Protein AF-A0A5E8AWD2-F1 (afdb_monomer_lite)

Foldseek 3Di:
DDDDDDDPDDPDPPVVVVVVVVVVVVVLVVVLLVLLVVVLVVLVVQCVVVWHDLVCLVVLLVVLVVSCVSNVDPLSVVLNVVCVVCSPPRVSNSVSSVVVSVVSVVVSVVVVVVVVVD

Structure (mmCIF, N/CA/C/O backbone):
data_AF-A0A5E8AWD2-F1
#
_entry.id   AF-A0A5E8AWD2-F1
#
loop_
_atom_site.group_PDB
_atom_site.id
_atom_site.type_symbol
_atom_site.label_atom_id
_atom_site.label_alt_id
_atom_site.label_comp_id
_atom_site.label_asym_id
_atom_site.label_entity_id
_atom_site.label_seq_id
_atom_site.pdbx_PDB_ins_code
_atom_site.Cartn_x
_atom_site.Cartn_y
_atom_site.Cartn_z
_atom_site.occupancy
_atom_site.B_iso_or_equiv
_atom_site.auth_seq_id
_atom_site.auth_comp_id
_atom_site.auth_asym_id
_atom_site.auth_atom_id
_atom_site.pdbx_PDB_model_num
ATOM 1 N N . MET A 1 1 ? 61.723 5.912 -48.784 1.00 43.09 1 MET A N 1
ATOM 2 C CA . MET A 1 1 ? 60.708 6.682 -48.038 1.00 43.09 1 MET A CA 1
ATOM 3 C C . MET A 1 1 ? 59.443 5.853 -48.040 1.00 43.09 1 MET A C 1
ATOM 5 O O . MET A 1 1 ? 58.805 5.751 -49.075 1.00 43.09 1 MET A O 1
ATOM 9 N N . GLY A 1 2 ? 59.212 5.118 -46.951 1.00 39.19 2 GLY A N 1
ATOM 10 C CA . GLY A 1 2 ? 58.063 4.231 -46.808 1.00 39.19 2 GLY A CA 1
ATOM 11 C C . GLY A 1 2 ? 56.901 5.003 -46.209 1.00 39.19 2 GLY A C 1
ATOM 12 O O . GLY A 1 2 ? 57.031 5.534 -45.110 1.00 39.19 2 GLY A O 1
ATOM 13 N N . ASP A 1 3 ? 55.807 5.068 -46.954 1.00 44.66 3 ASP A N 1
ATOM 14 C CA . ASP A 1 3 ? 54.493 5.445 -46.455 1.00 44.66 3 ASP A CA 1
ATOM 15 C C . ASP A 1 3 ? 53.720 4.148 -46.186 1.00 44.66 3 ASP A C 1
ATOM 17 O O . ASP A 1 3 ? 53.610 3.284 -47.060 1.00 44.66 3 ASP A O 1
ATOM 21 N N . SER A 1 4 ? 53.271 3.959 -44.950 1.00 41.78 4 SER A N 1
ATOM 22 C CA . SER A 1 4 ? 52.317 2.918 -44.564 1.00 41.78 4 SER A CA 1
ATOM 23 C C . SER A 1 4 ? 51.709 3.301 -43.225 1.00 41.78 4 SER A C 1
ATOM 25 O O . SER A 1 4 ? 52.230 3.020 -42.146 1.00 41.78 4 SER A O 1
ATOM 27 N N . THR A 1 5 ? 50.580 3.982 -43.342 1.00 49.78 5 THR A N 1
ATOM 28 C CA . THR A 1 5 ? 49.573 4.190 -42.312 1.00 49.78 5 THR A CA 1
ATOM 29 C C . THR A 1 5 ? 49.103 2.845 -41.751 1.00 49.78 5 THR A C 1
ATOM 31 O O . THR A 1 5 ? 48.428 2.063 -42.419 1.00 49.78 5 THR A O 1
ATOM 34 N N . VAL A 1 6 ? 49.435 2.562 -40.489 1.00 50.41 6 VAL A N 1
ATOM 35 C CA . VAL A 1 6 ? 48.811 1.467 -39.739 1.00 50.41 6 VAL A CA 1
ATOM 36 C C . VAL A 1 6 ? 47.499 1.957 -39.136 1.00 50.41 6 VAL A C 1
ATOM 38 O O . VAL A 1 6 ? 47.450 2.709 -38.167 1.00 50.41 6 VAL A O 1
ATOM 41 N N . ASN A 1 7 ? 46.426 1.526 -39.791 1.00 42.75 7 ASN A N 1
ATOM 42 C CA . ASN A 1 7 ? 45.035 1.648 -39.395 1.00 42.75 7 ASN A CA 1
ATOM 43 C C . ASN A 1 7 ? 44.813 0.996 -38.016 1.00 42.75 7 ASN A C 1
ATOM 45 O O . ASN A 1 7 ? 44.890 -0.228 -37.871 1.00 42.75 7 ASN A O 1
ATOM 49 N N . ALA A 1 8 ? 44.548 1.822 -37.003 1.00 45.53 8 ALA A N 1
ATOM 50 C CA . ALA A 1 8 ? 44.113 1.376 -35.689 1.00 45.53 8 ALA A CA 1
ATOM 51 C C . ALA A 1 8 ? 42.691 0.802 -35.796 1.00 45.53 8 ALA A C 1
ATOM 53 O O . ALA A 1 8 ? 41.703 1.533 -35.769 1.00 45.53 8 ALA A O 1
ATOM 54 N N . ARG A 1 9 ? 42.580 -0.527 -35.901 1.00 45.28 9 ARG A N 1
ATOM 55 C CA . ARG A 1 9 ? 41.313 -1.236 -35.689 1.00 45.28 9 ARG A CA 1
ATOM 56 C C . ARG A 1 9 ? 40.860 -1.010 -34.242 1.00 45.28 9 ARG A C 1
ATOM 58 O O . ARG A 1 9 ? 41.397 -1.631 -33.331 1.00 45.28 9 ARG A O 1
ATOM 65 N N . GLN A 1 10 ? 39.871 -0.143 -34.036 1.00 48.44 10 GLN A N 1
ATOM 66 C CA . GLN A 1 10 ? 39.063 -0.129 -32.816 1.00 48.44 10 GLN A CA 1
ATOM 67 C C . GLN A 1 10 ? 38.073 -1.302 -32.870 1.00 48.44 10 GLN A C 1
ATOM 69 O O . GLN A 1 10 ? 37.252 -1.341 -33.789 1.00 48.44 10 GLN A O 1
ATOM 74 N N . PRO A 1 11 ? 38.101 -2.262 -31.930 1.00 44.09 11 PRO A N 1
ATOM 75 C CA . PRO A 1 11 ? 37.011 -3.210 -31.796 1.00 44.09 11 PRO A CA 1
ATOM 76 C C . PRO A 1 11 ? 35.869 -2.571 -30.987 1.00 44.09 11 PRO A C 1
ATOM 78 O O . PRO A 1 11 ? 36.049 -2.199 -29.834 1.00 44.09 11 PRO A O 1
ATOM 81 N N . GLY A 1 12 ? 34.701 -2.453 -31.626 1.00 49.56 12 GLY A N 1
ATOM 82 C CA . GLY A 1 12 ? 33.368 -2.543 -31.014 1.00 49.56 12 GLY A CA 1
ATOM 83 C C . GLY A 1 12 ? 33.006 -1.562 -29.897 1.00 49.56 12 GLY A C 1
ATOM 84 O O . GLY A 1 12 ? 32.963 -1.958 -28.737 1.00 49.56 12 GLY A O 1
ATOM 85 N N . LYS A 1 13 ? 32.615 -0.330 -30.247 1.00 47.44 13 LYS A N 1
ATOM 86 C CA . LYS A 1 13 ? 31.819 0.521 -29.339 1.00 47.44 13 LYS A CA 1
ATOM 87 C C . LYS A 1 13 ? 30.352 0.081 -29.269 1.00 47.44 13 LYS A C 1
ATOM 89 O O . LYS A 1 13 ? 29.788 0.041 -28.183 1.00 47.44 13 LYS A O 1
ATOM 94 N N . ASP A 1 14 ? 29.791 -0.376 -30.386 1.00 49.12 14 ASP A N 1
ATOM 95 C CA . ASP A 1 14 ? 28.360 -0.703 -30.475 1.00 49.12 14 ASP A CA 1
ATOM 96 C C . ASP A 1 14 ? 27.944 -1.859 -29.552 1.00 49.12 14 ASP A C 1
ATOM 98 O O . ASP A 1 14 ? 26.854 -1.856 -28.987 1.00 49.12 14 ASP A O 1
ATOM 102 N N . LYS A 1 15 ? 28.823 -2.845 -29.326 1.00 43.09 15 LYS A N 1
ATOM 103 C CA . LYS A 1 15 ? 28.480 -4.025 -28.518 1.00 43.09 15 LYS A CA 1
ATOM 104 C C . LYS A 1 15 ? 28.325 -3.706 -27.021 1.00 43.09 15 LYS A C 1
ATOM 106 O O . LYS A 1 15 ? 27.479 -4.297 -26.362 1.00 43.09 15 LYS A O 1
ATOM 111 N N . LEU A 1 16 ? 29.090 -2.739 -26.509 1.00 49.41 16 LEU A N 1
ATOM 112 C CA . LEU A 1 16 ? 29.072 -2.335 -25.097 1.00 49.41 16 LEU A CA 1
ATOM 113 C C . LEU A 1 16 ? 27.890 -1.409 -24.767 1.00 49.41 16 LEU A C 1
ATOM 115 O O . LEU A 1 16 ? 27.348 -1.476 -23.666 1.00 49.41 16 LEU A O 1
ATOM 119 N N . GLU A 1 17 ? 27.461 -0.567 -25.712 1.00 49.75 17 GLU A N 1
ATOM 120 C CA . GLU A 1 17 ? 26.301 0.320 -25.527 1.00 49.75 17 GLU A CA 1
ATOM 121 C C . GLU A 1 17 ? 24.978 -0.465 -25.500 1.00 49.75 17 GLU A C 1
ATOM 123 O O . GLU A 1 17 ? 24.108 -0.186 -24.671 1.00 49.75 17 GLU A O 1
ATOM 128 N N . HIS A 1 18 ? 24.847 -1.499 -26.342 1.00 50.59 18 HIS A N 1
ATOM 129 C CA . HIS A 1 18 ? 23.685 -2.393 -26.329 1.00 50.59 18 HIS A CA 1
ATOM 130 C C . HIS A 1 18 ? 23.613 -3.247 -25.054 1.00 50.59 18 HIS A C 1
ATOM 132 O O . HIS A 1 18 ? 22.540 -3.352 -24.459 1.00 50.59 18 HIS A O 1
ATOM 138 N N . GLU A 1 19 ? 24.743 -3.796 -24.594 1.00 52.25 19 GLU A N 1
ATOM 139 C CA . GLU A 1 19 ? 24.823 -4.560 -23.340 1.00 52.25 19 GLU A CA 1
ATOM 140 C C . GLU A 1 19 ? 24.531 -3.671 -22.114 1.00 52.25 19 GLU A C 1
ATOM 142 O O . GLU A 1 19 ? 23.826 -4.096 -21.202 1.00 52.25 19 GLU A O 1
ATOM 147 N N . GLY A 1 20 ? 24.972 -2.406 -22.108 1.00 55.62 20 GLY A N 1
ATOM 148 C CA . GLY A 1 20 ? 24.675 -1.451 -21.033 1.00 55.62 20 GLY A CA 1
ATOM 149 C C . GLY A 1 20 ? 23.195 -1.057 -20.936 1.00 55.62 20 GLY A C 1
ATOM 150 O O . GLY A 1 20 ? 22.658 -0.944 -19.834 1.00 55.62 20 GLY A O 1
ATOM 151 N N . ALA A 1 21 ? 22.512 -0.893 -22.073 1.00 58.53 21 ALA A N 1
ATOM 152 C CA . ALA A 1 21 ? 21.074 -0.622 -22.103 1.00 58.53 21 ALA A CA 1
ATOM 153 C C . ALA A 1 21 ? 20.239 -1.848 -21.687 1.00 58.53 21 ALA A C 1
ATOM 155 O O . ALA A 1 21 ? 19.241 -1.697 -20.983 1.00 58.53 21 ALA A O 1
ATOM 156 N N . GLU A 1 22 ? 20.654 -3.054 -22.087 1.00 56.38 22 GLU A N 1
ATOM 157 C CA . GLU A 1 22 ? 20.043 -4.321 -21.662 1.00 56.38 22 GLU A CA 1
ATOM 158 C C . GLU A 1 22 ? 20.194 -4.526 -20.145 1.00 56.38 22 GLU A C 1
ATOM 160 O O . GLU A 1 22 ? 19.208 -4.759 -19.447 1.00 56.38 22 GLU A O 1
ATOM 165 N N . LEU A 1 23 ? 21.405 -4.329 -19.611 1.00 50.75 23 LEU A N 1
ATOM 166 C CA . LEU A 1 23 ? 21.684 -4.385 -18.174 1.00 50.75 23 LEU A CA 1
ATOM 167 C C . LEU A 1 23 ? 20.892 -3.325 -17.401 1.00 50.75 23 LEU A C 1
ATOM 169 O O . LEU A 1 23 ? 20.312 -3.625 -16.360 1.00 50.75 23 LEU A O 1
ATOM 173 N N . GLY A 1 24 ? 20.804 -2.100 -17.924 1.00 54.75 24 GLY A N 1
ATOM 174 C CA . GLY A 1 24 ? 19.988 -1.035 -17.339 1.00 54.75 24 GLY A CA 1
ATOM 175 C C . GLY A 1 24 ? 18.503 -1.403 -17.252 1.00 54.75 24 GLY A C 1
ATOM 176 O O . GLY A 1 24 ? 17.876 -1.168 -16.218 1.00 54.75 24 GLY A O 1
ATOM 177 N N . ARG A 1 25 ? 17.952 -2.041 -18.294 1.00 60.56 25 ARG A N 1
ATOM 178 C CA . ARG A 1 25 ? 16.570 -2.553 -18.297 1.00 60.56 25 ARG A CA 1
ATOM 179 C C . ARG A 1 25 ? 16.365 -3.672 -17.277 1.00 60.56 25 ARG A C 1
ATOM 181 O O . ARG A 1 25 ? 15.385 -3.630 -16.536 1.00 60.56 25 ARG A O 1
ATOM 188 N N . ILE A 1 26 ? 17.294 -4.626 -17.194 1.00 59.69 26 ILE A N 1
ATOM 189 C CA . ILE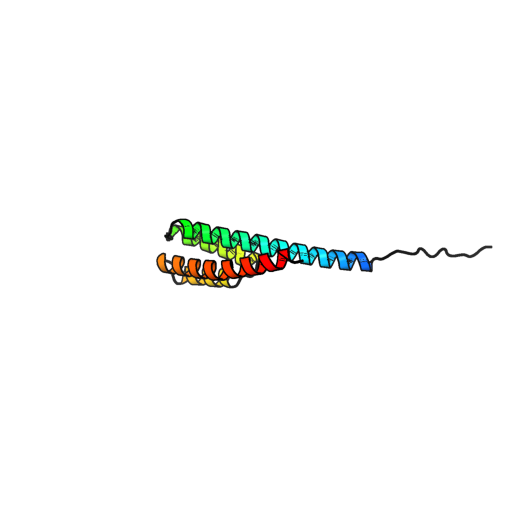 A 1 26 ? 17.242 -5.720 -16.210 1.00 59.69 26 ILE A CA 1
ATOM 190 C C . ILE A 1 26 ? 17.273 -5.162 -14.781 1.00 59.69 26 ILE A C 1
ATOM 192 O O . ILE A 1 26 ? 16.474 -5.565 -13.936 1.00 59.69 26 ILE A O 1
ATOM 196 N N . HIS A 1 27 ? 18.152 -4.194 -14.504 1.00 65.94 27 HIS A N 1
ATOM 197 C CA . HIS A 1 27 ? 18.217 -3.549 -13.194 1.00 65.94 27 HIS A CA 1
ATOM 198 C C . HIS A 1 27 ? 16.942 -2.770 -12.862 1.00 65.94 27 HIS A C 1
ATOM 200 O O . HIS A 1 27 ? 16.481 -2.842 -11.725 1.00 65.94 27 HIS A O 1
ATOM 206 N N . ALA A 1 28 ? 16.346 -2.070 -13.831 1.00 72.06 28 ALA A N 1
ATOM 207 C CA . ALA A 1 28 ? 15.076 -1.376 -13.635 1.00 72.06 28 ALA A CA 1
ATOM 208 C C . ALA A 1 28 ? 13.941 -2.354 -13.292 1.00 72.06 28 ALA A C 1
ATOM 210 O O . ALA A 1 28 ? 13.224 -2.133 -12.319 1.00 72.06 28 ALA A O 1
ATOM 211 N N . LEU A 1 29 ? 13.835 -3.476 -14.012 1.00 74.12 29 LEU A N 1
ATOM 212 C CA . LEU A 1 29 ? 12.842 -4.515 -13.730 1.00 74.12 29 LEU A CA 1
ATOM 213 C C . LEU A 1 29 ? 13.034 -5.123 -12.332 1.00 74.12 29 LEU A C 1
ATOM 215 O O . LEU A 1 29 ? 12.091 -5.191 -11.546 1.00 74.12 29 LEU A O 1
ATOM 219 N N . ALA A 1 30 ? 14.267 -5.502 -11.984 1.00 76.31 30 ALA A N 1
ATOM 220 C CA . ALA A 1 30 ? 14.579 -6.063 -10.672 1.00 76.31 30 ALA A CA 1
ATOM 221 C C . ALA A 1 30 ? 14.310 -5.067 -9.528 1.00 76.31 30 ALA A C 1
ATOM 223 O O . ALA A 1 30 ? 13.858 -5.463 -8.453 1.00 76.31 30 ALA A O 1
ATOM 224 N N . ASN A 1 31 ? 14.571 -3.776 -9.745 1.00 81.88 31 ASN A N 1
ATOM 225 C CA . ASN A 1 31 ? 14.285 -2.727 -8.768 1.00 81.88 31 ASN A CA 1
ATOM 226 C C . ASN A 1 31 ? 12.779 -2.507 -8.602 1.00 81.88 31 ASN A C 1
ATOM 228 O O . 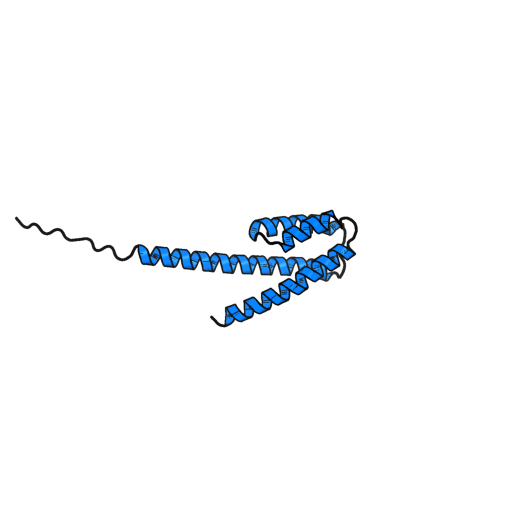ASN A 1 31 ? 12.311 -2.426 -7.468 1.00 81.88 31 ASN A O 1
ATOM 232 N N . ASN A 1 32 ? 12.020 -2.499 -9.700 1.00 82.25 32 ASN A N 1
ATOM 233 C CA . ASN A 1 32 ? 10.563 -2.396 -9.661 1.00 82.25 32 ASN A CA 1
ATOM 234 C C . ASN A 1 32 ? 9.943 -3.585 -8.921 1.00 82.25 32 ASN A C 1
ATOM 236 O O . ASN A 1 32 ? 9.105 -3.393 -8.044 1.00 82.25 32 ASN A O 1
ATOM 240 N N . ARG A 1 33 ? 10.418 -4.808 -9.186 1.00 85.06 33 ARG A N 1
ATOM 241 C CA . ARG A 1 33 ? 9.949 -6.010 -8.485 1.00 85.06 33 ARG A CA 1
ATOM 242 C C . ARG A 1 33 ? 10.248 -5.960 -6.986 1.00 85.06 33 ARG A C 1
ATOM 244 O O . ARG A 1 33 ? 9.393 -6.314 -6.177 1.00 85.06 33 ARG A O 1
ATOM 251 N N . LYS A 1 34 ? 11.440 -5.494 -6.593 1.00 86.81 34 LYS A N 1
ATOM 252 C CA . LYS A 1 34 ? 11.788 -5.291 -5.174 1.00 86.81 34 LYS A CA 1
ATOM 253 C C . LYS A 1 34 ? 10.884 -4.262 -4.508 1.00 86.81 34 LYS A C 1
ATOM 255 O O . LYS A 1 34 ? 10.417 -4.507 -3.400 1.00 86.81 34 LYS A O 1
ATOM 260 N N . ALA A 1 35 ? 10.638 -3.141 -5.176 1.00 87.50 35 ALA A N 1
ATOM 261 C CA . ALA A 1 35 ? 9.745 -2.109 -4.676 1.00 87.50 35 ALA A CA 1
ATOM 262 C C . ALA A 1 35 ? 8.317 -2.655 -4.508 1.00 87.50 35 ALA A C 1
ATOM 264 O O . ALA A 1 35 ? 7.741 -2.508 -3.435 1.00 87.50 35 ALA A O 1
ATOM 265 N N . LEU A 1 36 ? 7.784 -3.374 -5.501 1.00 88.69 36 LEU A N 1
ATOM 266 C CA . LEU A 1 36 ? 6.464 -4.004 -5.409 1.00 88.69 36 LEU A CA 1
ATOM 267 C C . LEU A 1 36 ? 6.373 -5.024 -4.267 1.00 88.69 36 LEU A C 1
ATOM 269 O O . LEU A 1 36 ? 5.401 -5.021 -3.514 1.00 88.69 36 LEU A O 1
ATOM 273 N N . GLY A 1 37 ? 7.401 -5.858 -4.090 1.00 91.56 37 GLY A N 1
ATOM 274 C CA . GLY A 1 37 ? 7.470 -6.795 -2.968 1.00 91.56 37 GLY A CA 1
ATOM 275 C C . GLY A 1 37 ? 7.483 -6.090 -1.608 1.00 91.56 37 GLY A C 1
ATOM 276 O O . GLY A 1 37 ? 6.792 -6.521 -0.685 1.00 91.56 37 GLY A O 1
ATOM 277 N N . TYR A 1 38 ? 8.224 -4.985 -1.493 1.00 91.56 38 TYR A N 1
ATOM 278 C CA . TYR A 1 38 ? 8.225 -4.145 -0.297 1.00 91.56 38 TYR A CA 1
ATOM 279 C C . TYR A 1 38 ? 6.840 -3.542 -0.019 1.00 91.56 38 TYR A C 1
ATOM 281 O O . TYR A 1 38 ? 6.351 -3.650 1.103 1.00 91.56 38 TYR A O 1
ATOM 289 N N . TRP A 1 39 ? 6.171 -2.997 -1.037 1.00 92.62 39 TRP A N 1
ATOM 290 C CA . TRP A 1 39 ? 4.836 -2.407 -0.903 1.00 92.62 39 TRP A CA 1
ATOM 291 C C . TRP A 1 39 ? 3.778 -3.411 -0.459 1.00 92.62 39 TRP A C 1
ATOM 293 O O . TRP A 1 39 ? 3.062 -3.179 0.513 1.00 92.62 39 TRP A O 1
ATOM 303 N N . LEU A 1 40 ? 3.740 -4.577 -1.105 1.00 93.81 40 LEU A N 1
ATOM 304 C CA . LEU A 1 40 ? 2.868 -5.676 -0.696 1.00 93.81 40 LEU A CA 1
ATOM 305 C C . LEU A 1 40 ? 3.144 -6.124 0.742 1.00 93.81 40 LEU A C 1
ATOM 307 O O . LEU A 1 40 ? 2.210 -6.441 1.476 1.00 93.81 40 LEU A O 1
ATOM 311 N N . GLY A 1 41 ? 4.416 -6.169 1.145 1.00 93.94 41 GLY A N 1
ATOM 312 C CA . GLY A 1 41 ? 4.811 -6.493 2.514 1.00 93.94 41 GLY A CA 1
ATOM 313 C C . GLY A 1 41 ? 4.316 -5.462 3.527 1.00 93.94 41 GLY A C 1
ATOM 314 O O . GLY A 1 41 ? 3.781 -5.843 4.565 1.00 93.94 41 GLY A O 1
ATOM 315 N N . PHE A 1 42 ? 4.445 -4.175 3.206 1.00 93.75 42 PHE A N 1
ATOM 316 C CA . PHE A 1 42 ? 3.962 -3.074 4.036 1.00 93.75 42 PHE A CA 1
ATOM 317 C C . PHE A 1 42 ? 2.442 -3.139 4.244 1.00 93.75 42 PHE A C 1
ATOM 319 O O . PHE A 1 42 ? 1.989 -3.185 5.388 1.00 93.75 42 PHE A O 1
ATOM 326 N N . LEU A 1 43 ? 1.660 -3.254 3.164 1.00 95.25 43 LEU A N 1
ATOM 327 C CA . LEU A 1 43 ? 0.197 -3.349 3.251 1.00 95.25 43 LEU A CA 1
ATOM 328 C C . LEU A 1 43 ? -0.266 -4.595 4.021 1.00 95.25 43 LEU A C 1
ATOM 330 O O . LEU A 1 43 ? -1.165 -4.516 4.853 1.00 95.25 43 LEU A O 1
ATOM 334 N N . LYS A 1 44 ? 0.384 -5.748 3.814 1.00 95.44 44 LYS A N 1
ATOM 335 C CA . LYS A 1 44 ? 0.120 -6.960 4.611 1.00 95.44 44 LYS A CA 1
ATOM 336 C C . LYS A 1 44 ? 0.450 -6.773 6.090 1.00 95.44 44 LYS A C 1
ATOM 338 O O . LYS A 1 44 ? -0.214 -7.372 6.928 1.00 95.44 44 LYS A O 1
ATOM 343 N N . GLY A 1 45 ? 1.466 -5.969 6.402 1.00 94.06 45 GLY A N 1
ATOM 344 C CA . GLY A 1 45 ? 1.813 -5.594 7.770 1.00 94.06 45 GLY A CA 1
ATOM 345 C C . GLY A 1 45 ? 0.684 -4.833 8.460 1.00 94.06 45 GLY A C 1
ATOM 346 O O . GLY A 1 45 ? 0.359 -5.162 9.596 1.00 94.06 45 GLY A O 1
ATOM 347 N N . ILE A 1 46 ? 0.045 -3.899 7.751 1.00 93.06 46 ILE A N 1
ATOM 348 C CA . ILE A 1 46 ? -1.133 -3.168 8.245 1.00 93.06 46 ILE A CA 1
ATOM 349 C C . ILE A 1 46 ? -2.308 -4.125 8.465 1.00 93.06 46 ILE A C 1
ATOM 351 O O . ILE A 1 46 ? -2.944 -4.100 9.508 1.00 93.06 46 ILE A O 1
ATOM 355 N N . LEU A 1 47 ? -2.573 -5.032 7.523 1.00 95.06 47 LEU A N 1
ATOM 356 C CA . LEU A 1 47 ? -3.688 -5.980 7.651 1.00 95.06 47 LEU A CA 1
ATOM 357 C C . LEU A 1 47 ? -3.483 -7.035 8.754 1.00 95.06 47 LEU A C 1
ATOM 359 O O . LEU A 1 47 ? -4.447 -7.688 9.157 1.00 95.06 47 LEU A O 1
ATOM 363 N N . ALA A 1 48 ? -2.254 -7.231 9.245 1.00 94.00 48 ALA A N 1
ATOM 364 C CA . ALA A 1 48 ? -1.918 -8.306 10.181 1.00 94.00 48 ALA A CA 1
ATOM 365 C C . ALA A 1 48 ? -2.598 -8.168 11.556 1.00 94.00 48 ALA A C 1
ATOM 367 O O . ALA A 1 48 ? -2.813 -9.175 12.235 1.00 94.00 48 ALA A O 1
ATOM 368 N N . SER A 1 49 ? -2.956 -6.949 11.964 1.00 87.25 49 SER A N 1
ATOM 369 C CA . SER A 1 49 ? -3.752 -6.663 13.169 1.00 87.25 49 SER A CA 1
ATOM 370 C C . SER A 1 49 ? -5.230 -7.049 13.021 1.00 87.25 49 SER A C 1
ATOM 372 O O . SER A 1 49 ? -5.916 -7.169 14.034 1.00 87.25 49 SER A O 1
ATOM 374 N N . ASN A 1 50 ? -5.717 -7.298 11.796 1.00 88.88 50 ASN A N 1
ATOM 375 C CA . ASN A 1 50 ? -7.141 -7.411 11.434 1.00 88.88 50 ASN A CA 1
ATOM 376 C C . ASN A 1 50 ? -7.979 -6.164 11.770 1.00 88.88 50 ASN A C 1
ATOM 378 O O . ASN A 1 50 ? -9.204 -6.254 11.854 1.00 88.88 50 ASN A O 1
ATOM 382 N N . ASP A 1 51 ? -7.325 -5.026 11.979 1.00 89.88 51 ASP A N 1
ATOM 383 C CA . ASP A 1 51 ? -7.956 -3.737 12.240 1.00 89.88 51 ASP A CA 1
ATOM 384 C C . ASP A 1 51 ? -7.011 -2.619 11.792 1.00 89.88 51 ASP A C 1
ATOM 386 O O . ASP A 1 51 ? -5.795 -2.803 11.834 1.00 89.88 51 ASP A O 1
ATOM 390 N N . VAL A 1 52 ? -7.557 -1.481 11.373 1.00 92.94 52 VAL A N 1
ATOM 391 C CA . VAL A 1 52 ? -6.768 -0.267 11.115 1.00 92.94 52 VAL A CA 1
ATOM 392 C C . VAL A 1 52 ? -7.235 0.799 12.087 1.00 92.94 52 VAL A C 1
ATOM 394 O O . VAL A 1 52 ? -8.428 0.973 12.312 1.00 92.94 52 VAL A O 1
ATOM 397 N N . GLU A 1 53 ? -6.307 1.558 12.643 1.00 92.94 53 GLU A N 1
ATOM 398 C CA . GLU A 1 53 ? -6.598 2.721 13.466 1.00 92.94 53 GLU A CA 1
ATOM 399 C C . GLU A 1 53 ? -6.393 4.012 12.665 1.00 92.94 53 GLU A C 1
ATOM 401 O O . GLU A 1 53 ? -5.509 4.121 11.817 1.00 92.94 53 GLU A O 1
ATOM 406 N N . THR A 1 54 ? -7.165 5.060 12.963 1.00 93.00 54 THR A N 1
ATOM 407 C CA . THR A 1 54 ? -7.003 6.367 12.292 1.00 93.00 54 THR A CA 1
ATOM 408 C C . THR A 1 54 ? -5.607 6.970 12.483 1.00 93.00 54 THR A C 1
ATOM 410 O O . THR A 1 54 ? -5.154 7.749 11.645 1.00 93.00 54 THR A O 1
ATOM 413 N N . ALA A 1 55 ? -4.898 6.593 13.552 1.00 92.94 55 ALA A N 1
ATOM 414 C CA . ALA A 1 55 ? -3.506 6.976 13.786 1.00 92.94 55 ALA A CA 1
ATOM 415 C C . ALA A 1 55 ? -2.537 6.413 12.727 1.00 92.94 55 ALA A C 1
ATOM 417 O O . ALA A 1 55 ? -1.453 6.962 12.534 1.00 92.94 55 ALA A O 1
ATOM 418 N N . GLU A 1 56 ? -2.924 5.349 12.023 1.00 92.94 56 GLU A N 1
ATOM 419 C CA . GLU A 1 56 ? -2.121 4.707 10.981 1.00 92.94 56 GLU A CA 1
ATOM 420 C C . GLU A 1 56 ? -2.312 5.358 9.602 1.00 92.94 56 GLU A C 1
ATOM 422 O O . GLU A 1 56 ? -1.509 5.129 8.697 1.00 92.94 56 GLU A O 1
ATOM 427 N N . PHE A 1 57 ? -3.324 6.218 9.433 1.00 94.94 57 PHE A N 1
ATOM 428 C CA . PHE A 1 57 ? -3.670 6.797 8.130 1.00 94.94 57 PHE A CA 1
ATOM 429 C C . PHE A 1 57 ? -2.600 7.752 7.603 1.00 94.94 57 PHE A C 1
ATOM 431 O O . PHE A 1 57 ? -2.301 7.749 6.411 1.00 94.94 57 PHE A O 1
ATOM 438 N N . GLU A 1 58 ? -2.015 8.579 8.470 1.00 94.56 58 GLU A N 1
ATOM 439 C CA . GLU A 1 58 ? -0.951 9.502 8.064 1.00 94.56 58 GLU A CA 1
ATOM 440 C C . GLU A 1 58 ? 0.323 8.745 7.639 1.00 94.56 58 GLU A C 1
ATOM 442 O O . GLU A 1 58 ? 0.785 8.977 6.518 1.00 94.56 58 GLU A O 1
ATOM 447 N N . PRO A 1 59 ? 0.854 7.789 8.432 1.00 93.31 59 PRO A N 1
ATOM 448 C CA . PRO A 1 59 ? 1.936 6.912 7.984 1.00 93.31 59 PRO A CA 1
ATOM 449 C C . PRO A 1 59 ? 1.638 6.196 6.660 1.00 93.31 59 PRO A C 1
ATOM 451 O O . PRO A 1 59 ? 2.495 6.157 5.777 1.00 93.31 59 PRO A O 1
ATOM 454 N N . LEU A 1 60 ? 0.420 5.674 6.497 1.00 95.38 60 LEU A N 1
ATOM 455 C CA . LEU A 1 60 ? -0.012 5.004 5.274 1.00 95.38 60 LEU A CA 1
ATOM 456 C C . LEU A 1 60 ? -0.027 5.950 4.066 1.00 95.38 60 LEU A C 1
ATOM 458 O O . LEU A 1 60 ? 0.483 5.592 3.005 1.00 95.38 60 LEU A O 1
ATOM 462 N N . SER A 1 61 ? -0.550 7.168 4.225 1.00 96.56 61 SER A N 1
ATOM 463 C CA . SER A 1 61 ? -0.565 8.179 3.163 1.00 96.56 61 SER A CA 1
ATOM 464 C C . SER A 1 61 ? 0.851 8.575 2.743 1.00 96.56 61 SER A C 1
ATOM 466 O O . SER A 1 61 ? 1.129 8.680 1.550 1.00 96.56 61 SER A O 1
ATOM 468 N N . VAL A 1 62 ? 1.758 8.780 3.704 1.00 96.50 62 VAL A N 1
ATOM 469 C CA . VAL A 1 62 ? 3.164 9.115 3.419 1.00 96.50 62 VAL A CA 1
ATOM 470 C C . VAL A 1 62 ? 3.838 7.994 2.631 1.00 96.50 62 VAL A C 1
ATOM 472 O O . VAL A 1 62 ? 4.558 8.259 1.664 1.00 96.50 62 VAL A O 1
ATOM 475 N N . GLU A 1 63 ? 3.597 6.743 3.015 1.00 94.69 63 GLU A N 1
ATOM 476 C CA . GLU A 1 63 ? 4.208 5.608 2.336 1.00 94.69 63 GLU A CA 1
ATOM 477 C C . GLU A 1 63 ? 3.628 5.382 0.936 1.00 94.69 63 GLU A C 1
ATOM 479 O O . GLU A 1 63 ? 4.381 5.139 -0.010 1.00 94.69 63 GLU A O 1
ATOM 484 N N . ALA A 1 64 ? 2.319 5.570 0.762 1.00 95.56 64 ALA A N 1
ATOM 485 C CA . ALA A 1 64 ? 1.682 5.553 -0.550 1.00 95.56 64 ALA A CA 1
ATOM 486 C C . ALA A 1 64 ? 2.256 6.648 -1.473 1.00 95.56 64 ALA A C 1
ATOM 488 O O . ALA A 1 64 ? 2.551 6.385 -2.639 1.00 95.56 64 ALA A O 1
ATOM 489 N N . GLU A 1 65 ? 2.520 7.857 -0.962 1.00 96.38 65 GLU A N 1
ATOM 490 C CA . GLU A 1 65 ? 3.180 8.923 -1.732 1.00 96.38 65 GLU A CA 1
ATOM 491 C C . GLU A 1 65 ? 4.618 8.565 -2.127 1.00 96.38 65 GLU A C 1
ATOM 493 O O . GLU A 1 65 ? 5.048 8.846 -3.252 1.00 96.38 65 GLU A O 1
ATOM 498 N N . ASN A 1 66 ? 5.384 7.953 -1.216 1.00 92.19 66 ASN A N 1
ATOM 499 C CA . ASN A 1 66 ? 6.728 7.454 -1.514 1.00 92.19 66 ASN A CA 1
ATOM 500 C C . ASN A 1 66 ? 6.685 6.434 -2.651 1.00 92.19 66 ASN A C 1
ATOM 502 O O . ASN A 1 66 ? 7.486 6.508 -3.587 1.00 92.19 66 ASN A O 1
ATOM 506 N N . PHE A 1 67 ? 5.724 5.519 -2.587 1.00 90.25 67 PHE A N 1
ATOM 507 C CA . PHE A 1 67 ? 5.569 4.467 -3.571 1.00 90.25 67 PHE A CA 1
ATOM 508 C C . PHE A 1 67 ? 5.120 4.997 -4.934 1.00 90.25 67 PH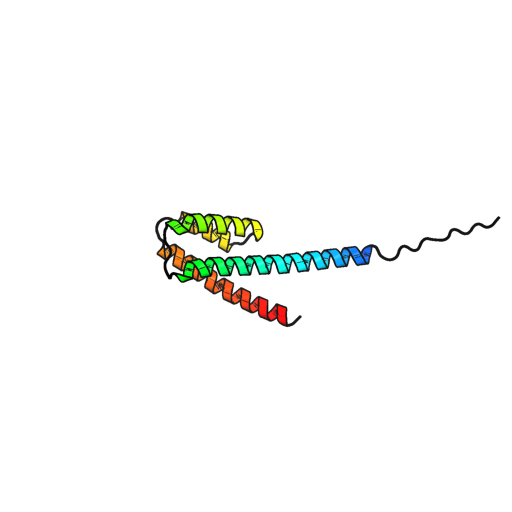E A C 1
ATOM 510 O O . PHE A 1 67 ? 5.711 4.650 -5.958 1.00 90.25 67 PHE A O 1
ATOM 517 N N . LEU A 1 68 ? 4.160 5.925 -4.949 1.00 92.25 68 LEU A N 1
ATOM 518 C CA . LEU A 1 68 ? 3.722 6.623 -6.154 1.00 92.25 68 LEU A CA 1
ATOM 519 C C . LEU A 1 68 ? 4.885 7.358 -6.836 1.00 92.25 68 LEU A C 1
ATOM 521 O O . LEU A 1 68 ? 5.008 7.320 -8.059 1.00 92.25 68 LEU A O 1
ATOM 525 N N . ARG A 1 69 ? 5.774 8.000 -6.067 1.00 90.06 69 ARG A N 1
ATOM 526 C CA . ARG A 1 69 ? 6.977 8.649 -6.619 1.00 90.06 69 ARG A CA 1
ATOM 527 C C . ARG A 1 69 ? 7.970 7.656 -7.218 1.00 90.06 69 ARG A C 1
ATOM 529 O O . ARG A 1 69 ? 8.652 8.006 -8.177 1.00 90.06 69 ARG A O 1
ATOM 536 N N . LEU A 1 70 ? 8.088 6.464 -6.634 1.00 86.50 70 LEU A N 1
ATOM 537 C CA . LEU A 1 70 ? 9.070 5.466 -7.047 1.00 86.50 70 LEU A CA 1
ATOM 538 C C . LEU A 1 70 ? 8.608 4.666 -8.268 1.00 86.50 70 LEU A C 1
ATOM 540 O O . LEU A 1 70 ? 9.402 4.447 -9.179 1.00 86.50 70 LEU A O 1
ATOM 544 N N . LEU A 1 71 ? 7.348 4.222 -8.273 1.00 83.62 71 LEU A N 1
ATOM 545 C CA . LEU A 1 71 ? 6.818 3.291 -9.273 1.00 83.62 71 LEU A CA 1
ATOM 546 C C . LEU A 1 71 ? 5.719 3.868 -10.165 1.00 83.62 71 LEU A C 1
ATOM 548 O O . LEU A 1 71 ? 5.316 3.196 -11.110 1.00 83.62 71 LEU A O 1
ATOM 552 N N . HIS A 1 72 ? 5.240 5.087 -9.899 1.00 87.38 72 HIS A N 1
ATOM 553 C CA . HIS A 1 72 ? 4.072 5.655 -10.583 1.00 87.38 72 HIS A CA 1
ATOM 554 C C . HIS A 1 72 ? 2.844 4.733 -10.503 1.00 87.38 72 HIS A C 1
ATOM 556 O O . HIS A 1 72 ? 2.097 4.582 -11.467 1.00 87.38 72 HIS A O 1
ATOM 562 N N . ASP A 1 73 ? 2.678 4.095 -9.344 1.00 86.06 73 ASP A N 1
ATOM 563 C CA . ASP A 1 73 ? 1.688 3.052 -9.117 1.00 86.06 73 ASP A CA 1
ATOM 564 C C . ASP A 1 73 ? 0.262 3.630 -8.984 1.00 86.06 73 ASP A C 1
ATOM 566 O O . ASP A 1 73 ? 0.034 4.463 -8.100 1.00 86.06 73 ASP A O 1
ATOM 570 N N . PRO A 1 74 ? -0.701 3.214 -9.829 1.00 89.94 74 PRO A N 1
ATOM 571 C CA . PRO A 1 74 ? -2.073 3.716 -9.768 1.00 89.94 74 PRO A CA 1
ATOM 572 C C . PRO A 1 74 ? -2.790 3.405 -8.451 1.00 89.94 74 PRO A C 1
ATOM 574 O O . PRO A 1 74 ? -3.464 4.285 -7.926 1.00 89.94 74 PRO A O 1
ATOM 577 N N . ASP A 1 75 ? -2.599 2.216 -7.875 1.00 92.31 75 ASP A N 1
ATOM 578 C CA . ASP A 1 75 ? -3.261 1.824 -6.622 1.00 92.31 75 ASP A CA 1
ATOM 579 C C . ASP A 1 75 ? -2.738 2.670 -5.457 1.00 92.31 75 ASP A C 1
ATOM 581 O O . ASP A 1 75 ? -3.485 3.002 -4.543 1.00 92.31 75 ASP A O 1
ATOM 585 N N . ALA A 1 76 ? -1.461 3.066 -5.488 1.00 94.56 76 ALA A N 1
ATOM 586 C CA . ALA A 1 76 ? -0.920 3.991 -4.495 1.00 94.56 76 ALA A CA 1
ATOM 587 C C . ALA A 1 76 ? -1.546 5.388 -4.610 1.00 94.56 76 ALA A C 1
ATOM 589 O O . ALA A 1 76 ? -1.808 6.025 -3.593 1.00 94.56 76 ALA A O 1
ATOM 590 N N . TYR A 1 77 ? -1.810 5.861 -5.832 1.00 96.12 77 TYR A N 1
ATOM 591 C CA . TYR A 1 77 ? -2.540 7.111 -6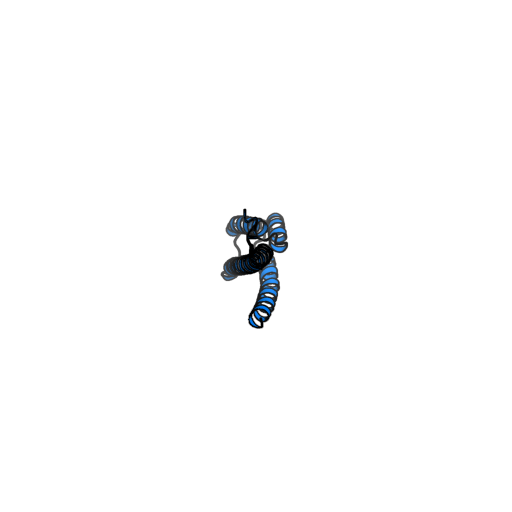.043 1.00 96.12 77 TYR A CA 1
ATOM 592 C C . TYR A 1 77 ? -3.992 7.016 -5.559 1.00 96.12 77 TYR A C 1
ATOM 594 O O . TYR A 1 77 ? -4.443 7.897 -4.828 1.00 96.12 77 TYR A O 1
ATOM 602 N N . GLU A 1 78 ? -4.701 5.948 -5.926 1.00 96.25 78 GLU A N 1
ATOM 603 C CA . GLU A 1 78 ? -6.085 5.713 -5.498 1.00 96.25 78 GLU A CA 1
ATOM 604 C C . GLU A 1 78 ? -6.185 5.628 -3.973 1.00 96.25 78 GLU A C 1
ATOM 606 O O . GLU A 1 78 ? -7.004 6.326 -3.381 1.00 96.25 78 GLU A O 1
ATOM 611 N N . LEU A 1 79 ? -5.269 4.907 -3.320 1.00 96.44 79 LEU A N 1
ATOM 612 C CA . LEU A 1 79 ? -5.233 4.799 -1.863 1.00 96.44 79 LEU A CA 1
ATOM 613 C C . LEU A 1 79 ? -5.048 6.159 -1.169 1.00 96.44 79 LEU A C 1
ATOM 615 O O . LEU A 1 79 ? -5.664 6.408 -0.135 1.00 96.44 79 LEU A O 1
ATOM 619 N N . ILE A 1 80 ? -4.232 7.065 -1.721 1.00 97.44 80 ILE A N 1
ATOM 620 C CA . ILE A 1 80 ? -4.077 8.426 -1.173 1.00 97.44 80 ILE A CA 1
ATOM 621 C C . ILE A 1 80 ? -5.405 9.188 -1.223 1.00 97.44 80 ILE A C 1
ATOM 623 O O . ILE A 1 80 ? -5.753 9.887 -0.267 1.00 97.44 80 ILE A O 1
ATOM 627 N N . GLU A 1 81 ? -6.145 9.081 -2.325 1.00 97.75 81 GLU A N 1
ATOM 628 C CA . GLU A 1 81 ? -7.444 9.742 -2.468 1.00 97.75 81 GLU A CA 1
ATOM 629 C C . GLU A 1 81 ? -8.502 9.097 -1.565 1.00 97.75 81 GLU A C 1
ATOM 631 O O . GLU A 1 81 ? -9.242 9.806 -0.877 1.00 97.75 81 GLU A O 1
ATOM 636 N N . ASP A 1 82 ? -8.511 7.770 -1.464 1.00 97.00 82 ASP A N 1
ATOM 637 C CA . ASP A 1 82 ? -9.401 7.030 -0.576 1.00 97.00 82 ASP A CA 1
ATOM 638 C C . ASP A 1 82 ? -9.181 7.396 0.894 1.00 97.00 82 ASP A C 1
ATOM 640 O O . ASP A 1 82 ? -10.147 7.637 1.615 1.00 97.00 82 ASP A O 1
ATOM 644 N N . LEU A 1 83 ? -7.934 7.563 1.343 1.00 96.56 83 LEU A N 1
ATOM 645 C CA . LEU A 1 83 ? -7.639 8.025 2.707 1.00 96.56 83 LEU A CA 1
ATOM 646 C C . LEU A 1 83 ? -8.179 9.431 2.988 1.00 96.56 83 LEU A C 1
ATOM 648 O O . LEU A 1 83 ? -8.514 9.755 4.130 1.00 96.56 83 LEU A O 1
ATOM 652 N N . ARG A 1 84 ? -8.298 10.284 1.963 1.00 95.75 84 ARG A N 1
ATOM 653 C CA . ARG A 1 84 ? -8.908 11.617 2.101 1.00 95.75 84 ARG A CA 1
ATOM 654 C C . ARG A 1 84 ? -10.426 11.532 2.208 1.00 95.75 84 ARG A C 1
ATOM 656 O O . ARG A 1 84 ? -11.016 12.293 2.981 1.00 95.75 84 ARG A O 1
ATOM 663 N N . ILE A 1 85 ? -11.046 10.632 1.447 1.00 97.12 85 ILE A N 1
ATOM 664 C CA . ILE A 1 85 ? -12.496 10.399 1.438 1.00 97.12 85 ILE A CA 1
ATOM 665 C C . ILE A 1 85 ? -12.932 9.728 2.749 1.00 97.12 85 ILE A C 1
ATOM 667 O O . ILE A 1 85 ? -13.817 10.233 3.441 1.00 97.12 85 ILE A O 1
ATOM 671 N N . TRP A 1 86 ? -12.249 8.651 3.133 1.00 96.12 86 TRP A N 1
ATOM 672 C CA . TRP A 1 86 ? -12.569 7.761 4.252 1.00 96.12 86 TRP A CA 1
ATOM 673 C C . TRP A 1 86 ? -11.785 8.081 5.530 1.00 96.12 86 TRP A C 1
ATOM 675 O O . TRP A 1 86 ? -11.592 7.224 6.385 1.00 96.12 86 TRP A O 1
ATOM 685 N N . LYS A 1 87 ? -11.364 9.339 5.707 1.00 92.31 87 LYS A N 1
ATOM 686 C CA . LYS A 1 87 ? -10.460 9.811 6.778 1.00 92.31 87 LYS A CA 1
ATOM 687 C C . LYS A 1 87 ? -10.856 9.488 8.231 1.00 92.31 87 LYS A C 1
ATOM 689 O O . LYS A 1 87 ? -10.049 9.694 9.129 1.00 92.31 87 LYS A O 1
ATOM 694 N N . ASN A 1 88 ? -12.089 9.044 8.474 1.00 93.44 88 ASN A N 1
ATOM 695 C CA . ASN A 1 88 ? -12.601 8.655 9.792 1.00 93.44 88 ASN A CA 1
ATOM 696 C C . ASN A 1 88 ? -13.237 7.255 9.794 1.00 93.44 88 ASN A C 1
ATOM 698 O O . ASN A 1 88 ? -13.932 6.919 10.748 1.00 93.44 88 ASN A O 1
ATOM 702 N N . GLU A 1 89 ? -13.033 6.466 8.739 1.00 96.94 89 GLU A N 1
ATOM 703 C CA . GLU A 1 89 ? -13.692 5.177 8.523 1.00 96.94 89 GLU A CA 1
ATOM 704 C C . GLU A 1 89 ? -12.626 4.074 8.383 1.00 96.94 89 GLU A C 1
ATOM 706 O O . GLU A 1 89 ? -12.295 3.654 7.274 1.00 96.94 89 GLU A O 1
ATOM 711 N N . PRO A 1 90 ? -12.038 3.591 9.495 1.00 95.69 90 PRO A N 1
ATOM 712 C CA . PRO A 1 90 ? -10.923 2.642 9.441 1.00 95.69 90 PRO A CA 1
ATOM 713 C C . PRO A 1 90 ? -11.279 1.299 8.832 1.00 95.69 90 PRO A C 1
ATOM 715 O O . PRO A 1 90 ? -10.444 0.664 8.197 1.00 95.69 90 PRO A O 1
ATOM 718 N N . ARG A 1 91 ? -12.546 0.905 8.949 1.00 96.12 91 ARG A N 1
ATOM 719 C CA . ARG A 1 91 ? -13.050 -0.291 8.292 1.00 96.12 91 ARG A CA 1
ATOM 720 C C . ARG A 1 91 ? -13.029 -0.172 6.767 1.00 96.12 91 ARG A C 1
ATOM 722 O O . ARG A 1 91 ? -12.604 -1.112 6.110 1.00 96.12 91 ARG A O 1
ATOM 729 N N . GLU A 1 92 ? -13.456 0.962 6.217 1.00 97.31 92 GLU A N 1
ATOM 730 C CA . GLU A 1 92 ? -13.433 1.191 4.764 1.00 97.31 92 GLU A CA 1
ATOM 731 C C . GLU A 1 92 ? -11.987 1.168 4.257 1.00 97.31 92 GLU A C 1
ATOM 733 O O . GLU A 1 92 ? -11.670 0.488 3.285 1.00 97.31 92 GLU A O 1
ATOM 738 N N . VAL A 1 93 ? -11.075 1.819 4.986 1.00 97.06 93 VAL A N 1
ATOM 739 C CA . VAL A 1 93 ? -9.639 1.798 4.670 1.00 97.06 93 VAL A CA 1
ATOM 740 C C . VAL A 1 93 ? -9.065 0.379 4.734 1.00 97.06 93 VAL A C 1
ATOM 742 O O . VAL A 1 93 ? -8.341 -0.019 3.823 1.00 97.06 93 VAL A O 1
ATOM 745 N N . TYR A 1 94 ? -9.411 -0.413 5.754 1.00 97.25 94 TYR A N 1
ATOM 746 C CA . TYR A 1 94 ? -9.017 -1.823 5.838 1.00 97.25 94 TYR A CA 1
ATOM 747 C C . TYR A 1 94 ? -9.496 -2.615 4.612 1.00 97.25 94 TYR A C 1
ATOM 749 O O . TYR A 1 94 ? -8.707 -3.324 3.988 1.00 97.25 94 TYR A O 1
ATOM 757 N N . GLU A 1 95 ? -10.773 -2.482 4.241 1.00 97.31 95 GLU A N 1
ATOM 758 C CA . GLU A 1 95 ? -11.373 -3.206 3.113 1.00 97.31 95 GLU A CA 1
ATOM 759 C C . GLU A 1 95 ? -10.723 -2.814 1.769 1.00 97.31 95 GLU A C 1
ATOM 761 O O . GLU A 1 95 ? -10.455 -3.681 0.931 1.00 97.31 95 GLU A O 1
ATOM 766 N N . ILE A 1 96 ? -10.371 -1.537 1.593 1.00 96.81 96 ILE A N 1
ATOM 767 C CA . ILE A 1 96 ? -9.633 -1.037 0.422 1.00 96.81 96 ILE A CA 1
ATOM 768 C C . ILE A 1 96 ? -8.227 -1.643 0.361 1.00 96.81 96 ILE A C 1
ATOM 770 O O . ILE A 1 96 ? -7.841 -2.205 -0.667 1.00 96.81 96 ILE A O 1
ATOM 774 N N . ILE A 1 97 ? -7.471 -1.598 1.464 1.00 96.56 97 ILE A N 1
ATOM 775 C CA . ILE A 1 97 ? -6.122 -2.182 1.525 1.00 96.56 97 ILE A CA 1
ATOM 776 C C . ILE A 1 97 ? -6.177 -3.689 1.251 1.00 96.56 97 ILE A C 1
ATOM 778 O O . ILE A 1 97 ? -5.346 -4.210 0.504 1.00 96.56 97 ILE A O 1
ATOM 782 N N . GLN A 1 98 ? -7.165 -4.388 1.813 1.00 97.38 98 GLN A N 1
ATOM 783 C CA . GLN A 1 98 ? -7.368 -5.816 1.581 1.00 97.38 98 GLN A CA 1
ATOM 784 C C . GLN A 1 98 ? -7.602 -6.112 0.095 1.00 97.38 98 GLN A C 1
ATOM 786 O O . GLN A 1 98 ? -6.952 -7.000 -0.456 1.00 97.38 98 GLN A O 1
ATOM 791 N N . SER A 1 99 ? -8.454 -5.329 -0.574 1.00 96.44 99 SER A N 1
ATOM 792 C CA . SER A 1 99 ? -8.711 -5.456 -2.014 1.00 96.44 99 SER A CA 1
ATOM 793 C C . SER A 1 99 ? -7.431 -5.298 -2.847 1.00 96.44 99 SER A C 1
ATOM 795 O O . SER A 1 99 ? -7.125 -6.145 -3.693 1.00 96.44 99 SER A O 1
ATOM 797 N N . VAL A 1 100 ? -6.627 -4.266 -2.558 1.00 95.06 100 VAL A N 1
ATOM 798 C CA . VAL A 1 100 ? -5.336 -4.033 -3.230 1.00 95.06 100 VAL A CA 1
ATOM 799 C C . VAL A 1 100 ? -4.393 -5.219 -3.014 1.00 95.06 100 VAL A C 1
ATOM 801 O O . VAL A 1 100 ? -3.812 -5.742 -3.968 1.00 95.06 100 VAL A O 1
ATOM 804 N N . VAL A 1 101 ? -4.260 -5.693 -1.772 1.00 95.94 101 VAL A N 1
ATOM 805 C CA . VAL A 1 101 ? -3.383 -6.822 -1.432 1.00 95.94 101 VAL A CA 1
ATOM 806 C C . VAL A 1 101 ? -3.811 -8.107 -2.137 1.00 95.94 101 VAL A C 1
ATOM 808 O O . VAL A 1 101 ? -2.940 -8.833 -2.630 1.00 95.94 101 VAL A O 1
ATOM 811 N N . ASP A 1 102 ? -5.109 -8.388 -2.219 1.00 95.44 102 ASP A N 1
ATOM 812 C CA . ASP A 1 102 ? -5.644 -9.601 -2.842 1.00 95.44 102 ASP A CA 1
ATOM 813 C C . ASP A 1 102 ? -5.377 -9.638 -4.350 1.00 95.44 102 ASP A C 1
ATOM 815 O O . ASP A 1 102 ? -4.945 -10.665 -4.891 1.00 95.44 102 ASP A O 1
ATOM 819 N N . VAL A 1 103 ? -5.595 -8.514 -5.038 1.00 92.94 103 VAL A N 1
ATOM 820 C CA . VAL A 1 103 ? -5.324 -8.392 -6.476 1.00 92.94 103 VAL A CA 1
ATOM 821 C C . VAL A 1 103 ? -3.822 -8.474 -6.737 1.00 92.94 103 VAL A C 1
ATOM 823 O O . VAL A 1 103 ? -3.362 -9.356 -7.465 1.00 92.94 103 VAL A O 1
ATOM 826 N N . ARG A 1 104 ? -3.034 -7.620 -6.081 1.00 91.25 104 ARG A N 1
ATOM 827 C CA . ARG A 1 104 ? -1.599 -7.485 -6.356 1.00 91.25 104 ARG A CA 1
ATOM 828 C C . ARG A 1 104 ? -0.784 -8.699 -5.923 1.00 91.25 104 ARG A C 1
ATOM 830 O O . ARG A 1 104 ? 0.213 -9.020 -6.566 1.00 91.25 104 ARG A O 1
ATOM 837 N N . SER A 1 105 ? -1.194 -9.417 -4.873 1.00 92.44 105 SER A N 1
ATOM 838 C CA . SER A 1 105 ? -0.515 -10.660 -4.477 1.00 92.44 105 SER A CA 1
ATOM 839 C C . SER A 1 105 ? -0.656 -11.749 -5.538 1.00 92.44 105 SER A C 1
ATOM 841 O O . SER A 1 105 ? 0.299 -12.488 -5.770 1.00 92.44 105 SER A O 1
ATOM 843 N N . ARG A 1 106 ? -1.821 -11.854 -6.190 1.00 89.12 106 ARG A N 1
ATOM 844 C CA . ARG A 1 106 ? -2.023 -12.806 -7.290 1.00 89.12 106 ARG A CA 1
ATOM 845 C C . ARG A 1 106 ? -1.129 -12.470 -8.478 1.00 89.12 106 ARG A C 1
ATOM 847 O O . ARG A 1 106 ? -0.458 -13.361 -8.994 1.00 89.12 106 ARG A O 1
ATOM 854 N N . ASP A 1 107 ? -1.095 -11.200 -8.870 1.00 85.81 107 ASP A N 1
ATOM 855 C CA . ASP A 1 107 ? -0.298 -10.749 -10.012 1.00 85.81 107 ASP A CA 1
ATOM 856 C C . ASP A 1 107 ? 1.203 -10.958 -9.756 1.00 85.81 107 ASP A C 1
ATOM 858 O O . ASP A 1 107 ? 1.903 -11.518 -10.598 1.00 85.81 107 ASP A O 1
ATOM 862 N N . PHE A 1 108 ? 1.676 -10.646 -8.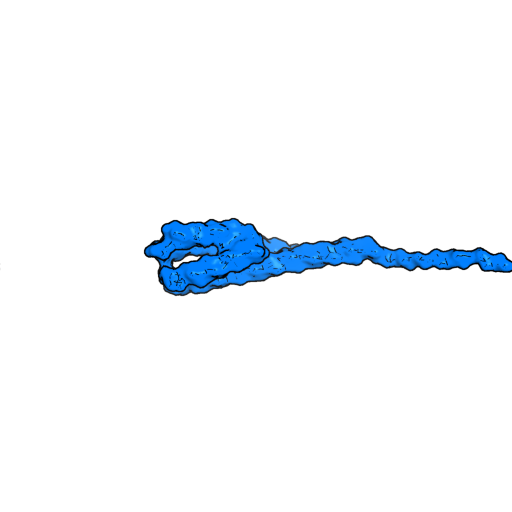544 1.00 86.44 108 PHE A N 1
ATOM 863 C CA . PHE A 1 108 ? 3.073 -10.845 -8.147 1.00 86.44 108 PHE A CA 1
ATOM 864 C C . PHE A 1 108 ? 3.522 -12.317 -8.196 1.00 86.44 108 PHE A C 1
ATOM 866 O O . PHE A 1 108 ? 4.660 -12.611 -8.574 1.00 86.44 108 PHE A O 1
ATOM 873 N N . VAL A 1 109 ? 2.650 -13.261 -7.820 1.00 81.81 109 VAL A N 1
ATOM 874 C CA . VAL A 1 109 ? 2.944 -14.704 -7.924 1.00 81.81 109 VAL A CA 1
ATOM 875 C C . VAL A 1 109 ? 3.048 -15.125 -9.389 1.00 81.81 109 VAL A C 1
ATOM 877 O O . VAL A 1 109 ? 4.026 -15.765 -9.764 1.00 81.81 109 VAL A O 1
ATOM 880 N N . VAL A 1 110 ? 2.096 -14.706 -10.228 1.00 75.81 110 VAL A N 1
ATOM 881 C CA . VAL A 1 110 ? 2.082 -15.027 -11.666 1.00 75.81 110 VAL A CA 1
ATOM 882 C C . VAL A 1 110 ? 3.325 -14.489 -12.380 1.00 75.81 110 VAL A C 1
ATOM 884 O O . VAL A 1 110 ? 3.867 -15.149 -13.266 1.00 75.81 110 VAL A O 1
ATOM 887 N N . GLU A 1 111 ? 3.790 -13.294 -12.022 1.00 73.88 111 GLU A N 1
ATOM 888 C CA . GLU A 1 111 ? 5.043 -12.744 -12.549 1.00 73.88 111 GLU A CA 1
ATOM 889 C C . GLU A 1 111 ? 6.263 -13.534 -12.064 1.00 73.88 111 GLU A C 1
ATOM 891 O O . GLU A 1 111 ? 7.154 -13.838 -12.855 1.00 73.88 111 GLU A O 1
ATOM 896 N N . SER A 1 112 ? 6.275 -13.941 -10.792 1.00 70.00 112 SER A N 1
ATOM 897 C CA . SER A 1 112 ? 7.377 -14.719 -10.217 1.00 70.00 112 SER A CA 1
ATOM 898 C C . SER A 1 112 ? 7.553 -16.082 -10.897 1.00 70.00 112 SER A C 1
ATOM 900 O O . SER A 1 112 ? 8.682 -16.482 -11.157 1.00 70.00 112 SER A O 1
ATOM 902 N N . GLU A 1 113 ? 6.461 -16.764 -11.255 1.00 73.94 113 GLU A N 1
ATOM 903 C CA . GLU A 1 113 ? 6.514 -18.035 -11.996 1.00 73.94 113 GLU A CA 1
ATOM 904 C C . GLU A 1 113 ? 7.084 -17.870 -13.415 1.00 73.94 113 GLU A C 1
ATOM 906 O O . GLU A 1 113 ? 7.761 -18.762 -13.925 1.00 73.94 113 GLU A O 1
ATOM 911 N N . LYS A 1 114 ? 6.835 -16.728 -14.069 1.00 68.94 114 LYS A N 1
ATOM 912 C CA . LYS A 1 114 ? 7.387 -16.435 -15.403 1.00 68.94 114 LYS A CA 1
ATOM 913 C C . LYS A 1 114 ? 8.882 -16.126 -15.353 1.00 68.94 114 LYS A C 1
ATOM 915 O O . LYS A 1 114 ? 9.596 -16.490 -16.286 1.00 68.94 114 LYS A O 1
ATOM 920 N N . ASP A 1 115 ? 9.340 -15.481 -14.282 1.00 63.47 115 ASP A N 1
ATOM 921 C CA . ASP A 1 115 ? 10.757 -15.182 -14.057 1.00 63.47 115 ASP A CA 1
ATOM 922 C C . ASP A 1 115 ? 11.593 -16.459 -13.844 1.00 63.47 115 ASP A C 1
ATOM 924 O O . ASP A 1 115 ? 12.753 -16.493 -14.241 1.00 63.47 115 ASP A O 1
ATOM 928 N N . GLU A 1 116 ? 11.027 -17.518 -13.252 1.00 62.47 116 GLU A N 1
ATOM 929 C CA . GLU A 1 116 ? 11.740 -18.782 -12.981 1.00 62.47 116 GLU A CA 1
ATOM 930 C C . GLU A 1 116 ? 11.955 -19.669 -14.223 1.00 62.47 116 GLU A C 1
ATOM 932 O O . GLU A 1 116 ? 12.746 -20.613 -14.179 1.00 62.47 116 GLU A O 1
ATOM 937 N N . ILE A 1 117 ? 11.267 -19.386 -15.334 1.00 60.47 117 ILE A N 1
ATOM 938 C CA . ILE A 1 117 ? 11.303 -20.207 -16.558 1.00 60.47 117 ILE A CA 1
ATOM 939 C C . ILE A 1 117 ?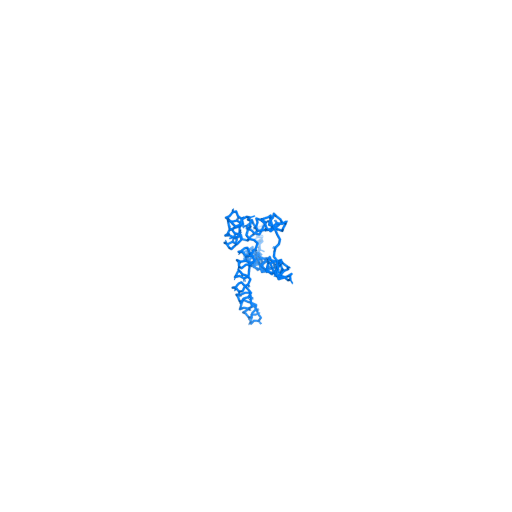 12.346 -19.699 -17.583 1.00 60.47 117 ILE A C 1
ATOM 941 O O . ILE A 1 117 ? 12.608 -20.396 -18.565 1.00 60.47 117 ILE A O 1
ATOM 945 N N . ASN A 1 118 ? 12.979 -18.538 -17.357 1.00 42.12 118 ASN A N 1
ATOM 946 C CA . ASN A 1 118 ? 13.968 -17.935 -18.272 1.00 42.12 118 ASN A CA 1
ATOM 947 C C . ASN A 1 118 ? 15.428 -18.115 -17.840 1.00 42.12 118 ASN A C 1
ATOM 949 O O . ASN A 1 118 ? 15.766 -17.770 -16.687 1.00 42.12 118 ASN A O 1
#

Radius of gyration: 23.72 Å; chains: 1; bounding box: 74×32×62 Å

pLDDT: mean 80.47, std 19.0, range [39.19, 97.75]

Secondary structure (DSSP, 8-state):
------------SHHHHHHHHHHHHHHHHHHHHHHHHHHHHHHHHHHTTS---GGGHHHHHHHHHHHHHHH--HHHHHHHHHHHHSTT-HHHHHHHHHHHHHHHHHHHHHHHHHHTT-

Sequence (118 aa):
MGDSTVNARQPGKDKLEHEGAELGRIHALANNRKALGYWLGFLKGILASNDVETAEFEPLSVEAENFLRLLHDPDAYELIEDLRIWKNEPREVYEIIQSVVDVRSRDFVVESEKDEIN